Protein AF-A0A7Y0X6F2-F1 (afdb_monomer)

Radius of gyration: 13.69 Å; Cα contacts (8 Å, |Δi|>4): 22; chains: 1; bounding box: 30×25×39 Å

Organism: Vibrio parahaemolyticus (NCBI:txid670)

pLDDT: mean 91.06, std 7.81, range [55.38, 96.56]

Solvent-accessible surface area (backbone atoms only — not comparable to full-atom values): 3924 Å² total; per-residue (Å²): 130,96,75,86,84,89,83,84,85,81,58,56,99,89,42,52,59,68,61,54,43,68,67,49,50,56,60,53,51,49,55,44,60,77,36,48,76,51,94,95,38,48,83,60,88,86,82,68,89,67,70,88,47,90,93,115

Secondary structure (DSSP, 8-state):
------------SSS-HHHHHHHHHHHHHHHHHHTEEETTEES-----TTTT-TT-

InterPro domains:
  IPR013396 CRISPR-associated endoribonuclease Cas6/Csy4, subtype I-F/YPEST [PF09618] (4-53)
  IPR013396 CRISPR-associated endoribonuclease Cas6/Csy4, subtype I-F/YPEST [TIGR02563] (3-53)
  IPR042564 CRISPR-associated endoribonucleas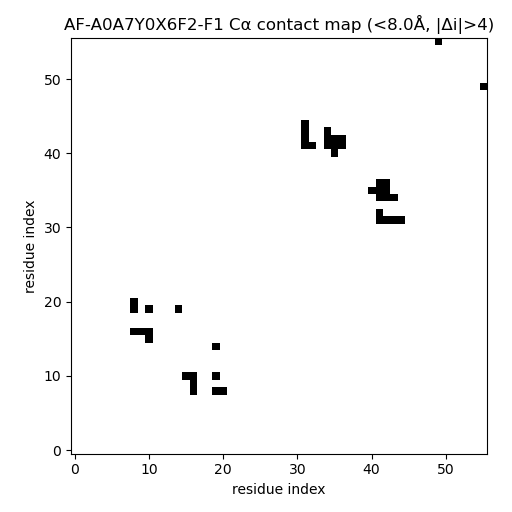e Cas6/Csy4, subtype I-F/YPEST superfamily [G3DSA:3.30.70.2540] (1-56)

Structure (mmCIF, N/CA/C/O backbone):
data_AF-A0A7Y0X6F2-F1
#
_entry.id   AF-A0A7Y0X6F2-F1
#
loop_
_atom_site.group_PDB
_atom_site.id
_atom_site.type_symbol
_atom_site.label_atom_id
_atom_site.label_alt_id
_atom_site.label_comp_id
_atom_site.label_asym_id
_atom_site.label_entity_id
_atom_site.label_seq_id
_atom_site.pdbx_PDB_ins_code
_atom_site.Cartn_x
_atom_site.Cartn_y
_atom_site.Cartn_z
_atom_site.occupancy
_atom_site.B_iso_or_equiv
_atom_site.auth_seq_id
_atom_site.auth_comp_id
_atom_site.auth_asym_id
_atom_site.auth_atom_id
_atom_site.pdbx_PDB_model_num
ATOM 1 N N . MET A 1 1 ? 5.177 -15.073 -9.209 1.00 65.75 1 MET A N 1
ATOM 2 C CA . MET A 1 1 ? 5.530 -14.291 -8.011 1.00 65.75 1 MET A CA 1
ATOM 3 C C . MET A 1 1 ? 5.867 -15.323 -6.972 1.00 65.75 1 MET A C 1
ATOM 5 O O . MET A 1 1 ? 4.969 -16.011 -6.511 1.00 65.75 1 MET A O 1
ATOM 9 N N . ASP A 1 2 ? 7.157 -15.527 -6.746 1.00 83.75 2 ASP A N 1
ATOM 10 C CA . ASP A 1 2 ? 7.625 -16.709 -6.015 1.00 83.75 2 ASP A CA 1
ATOM 11 C C . ASP A 1 2 ? 7.581 -16.487 -4.496 1.00 83.75 2 ASP A C 1
ATOM 13 O O . ASP A 1 2 ? 7.533 -17.446 -3.735 1.00 83.75 2 ASP A O 1
ATOM 17 N N . TYR A 1 3 ? 7.519 -15.218 -4.063 1.00 90.44 3 TYR A N 1
ATOM 18 C CA . TYR A 1 3 ? 7.502 -14.794 -2.663 1.00 90.44 3 TYR A CA 1
ATOM 19 C C . TYR A 1 3 ? 6.648 -13.532 -2.478 1.00 90.44 3 TYR A C 1
ATOM 21 O O . TYR A 1 3 ? 6.519 -12.724 -3.402 1.00 90.44 3 TYR A O 1
ATOM 29 N N . TYR A 1 4 ? 6.092 -13.348 -1.278 1.00 93.69 4 TYR A N 1
ATOM 30 C CA . TYR A 1 4 ? 5.414 -12.119 -0.859 1.00 93.69 4 TYR A CA 1
ATOM 31 C C . TYR A 1 4 ? 5.724 -11.808 0.609 1.00 93.69 4 TYR A C 1
ATOM 33 O O . TYR A 1 4 ? 6.011 -12.710 1.393 1.00 93.69 4 TYR A O 1
ATOM 41 N N . GLN A 1 5 ? 5.658 -10.526 0.965 1.00 92.69 5 GLN A N 1
ATOM 42 C CA . GLN A 1 5 ? 5.718 -10.052 2.344 1.00 92.69 5 GLN A CA 1
ATOM 43 C C . GLN A 1 5 ? 4.375 -9.411 2.680 1.00 92.69 5 GLN A C 1
ATOM 45 O O . GLN A 1 5 ? 3.901 -8.545 1.945 1.00 92.69 5 GLN A O 1
ATOM 50 N N . GLU A 1 6 ? 3.777 -9.817 3.794 1.00 94.19 6 GLU A N 1
ATOM 51 C CA . GLU A 1 6 ? 2.569 -9.186 4.316 1.00 94.19 6 GLU A CA 1
ATOM 52 C C . GLU A 1 6 ? 2.940 -8.090 5.318 1.00 94.19 6 GLU A C 1
ATOM 54 O O . GLU A 1 6 ? 3.829 -8.274 6.155 1.00 94.19 6 GLU A O 1
ATOM 59 N N . ILE A 1 7 ? 2.265 -6.944 5.217 1.00 93.00 7 ILE A N 1
ATOM 60 C CA . ILE A 1 7 ? 2.357 -5.836 6.168 1.00 93.00 7 ILE A CA 1
ATOM 61 C C . ILE A 1 7 ? 0.936 -5.549 6.641 1.00 93.00 7 ILE A C 1
ATOM 63 O O . ILE A 1 7 ? 0.113 -5.055 5.873 1.00 93.00 7 ILE A O 1
ATOM 67 N N . THR A 1 8 ? 0.656 -5.855 7.907 1.00 93.88 8 THR A N 1
ATOM 68 C CA . THR A 1 8 ? -0.626 -5.531 8.540 1.00 93.88 8 THR A CA 1
ATOM 69 C C . THR A 1 8 ? -0.492 -4.214 9.292 1.00 93.88 8 THR A C 1
ATOM 71 O O . THR A 1 8 ? 0.387 -4.063 10.139 1.00 93.88 8 THR A O 1
ATOM 74 N N . LEU A 1 9 ? -1.364 -3.255 8.986 1.00 93.06 9 LEU A N 1
ATOM 75 C CA . LEU A 1 9 ? -1.437 -1.992 9.716 1.00 93.06 9 LEU A CA 1
ATOM 76 C C . LEU A 1 9 ? -2.324 -2.187 10.940 1.00 93.06 9 LEU A C 1
ATOM 78 O O . LEU A 1 9 ? -3.476 -2.592 10.806 1.00 93.06 9 LEU A O 1
ATOM 82 N N . LEU A 1 10 ? -1.784 -1.897 12.118 1.00 93.56 10 LEU A N 1
ATOM 83 C CA . LEU A 1 10 ? -2.471 -2.075 13.392 1.00 93.56 10 LEU A CA 1
ATOM 84 C C . LEU A 1 10 ? -2.827 -0.695 13.957 1.00 93.56 10 LEU A C 1
ATOM 86 O O . LEU A 1 10 ? -1.980 -0.087 14.609 1.00 93.56 10 LEU A O 1
ATOM 90 N N . PRO A 1 11 ? -4.025 -0.158 13.660 1.00 92.62 11 PRO A N 1
ATOM 91 C CA . PRO A 1 11 ? -4.502 1.048 14.321 1.00 92.62 11 PRO A CA 1
ATOM 92 C C . PRO A 1 11 ? -4.788 0.774 15.799 1.00 92.62 11 PRO A C 1
ATOM 94 O O . PRO A 1 11 ? -5.044 -0.365 16.200 1.00 92.62 11 PRO A O 1
ATOM 97 N N . ASP A 1 12 ? -4.801 1.834 16.595 1.00 94.62 12 ASP A N 1
ATOM 98 C CA . ASP A 1 12 ? -5.177 1.790 18.005 1.00 94.62 12 ASP A CA 1
ATOM 99 C C . ASP A 1 12 ? -6.118 2.957 18.361 1.00 94.62 12 ASP A C 1
ATOM 101 O O . ASP A 1 12 ? -6.650 3.637 17.479 1.00 94.62 12 ASP A O 1
ATOM 105 N N . ALA A 1 13 ? -6.392 3.142 19.655 1.00 94.19 13 ALA A N 1
ATOM 106 C CA . ALA A 1 13 ? -7.323 4.161 20.137 1.00 94.19 13 ALA A CA 1
ATOM 107 C C . ALA A 1 13 ? -6.871 5.602 19.828 1.00 94.19 13 ALA A C 1
ATOM 109 O O . ALA A 1 13 ? -7.725 6.475 19.667 1.00 94.19 13 ALA A O 1
ATOM 110 N N . ASP A 1 14 ? -5.564 5.840 19.717 1.00 96.00 14 ASP A N 1
ATOM 111 C CA . ASP A 1 14 ? -4.972 7.155 19.462 1.00 96.00 14 ASP A CA 1
ATOM 112 C C . ASP A 1 14 ? -4.576 7.322 17.983 1.00 96.00 14 ASP A C 1
ATOM 114 O O . ASP A 1 14 ? -4.551 8.438 17.453 1.00 96.00 14 ASP A O 1
ATOM 118 N N . ILE A 1 15 ? -4.288 6.214 17.292 1.00 95.69 15 ILE A N 1
ATOM 119 C CA . ILE A 1 15 ? -3.760 6.192 15.929 1.00 95.69 15 ILE A CA 1
ATOM 120 C C . ILE A 1 15 ? -4.742 5.517 14.967 1.00 95.69 15 ILE A C 1
ATOM 122 O O . ILE A 1 15 ? -4.856 4.294 14.889 1.00 95.69 15 ILE A O 1
ATOM 126 N N . SER A 1 16 ? -5.396 6.335 14.139 1.00 93.81 16 SER A N 1
ATOM 127 C CA . SER A 1 16 ? -6.273 5.841 13.070 1.00 93.81 16 SER A CA 1
ATOM 128 C C . SER A 1 16 ? -5.513 5.112 11.953 1.00 93.81 16 SER A C 1
ATOM 130 O O . SER A 1 16 ? -4.369 5.440 11.627 1.00 93.81 16 SER A O 1
ATOM 132 N N . LEU A 1 17 ? -6.199 4.197 11.262 1.00 91.75 17 LEU A N 1
ATOM 133 C CA . LEU A 1 17 ? -5.664 3.507 10.083 1.00 91.75 17 LEU A CA 1
ATOM 134 C C . LEU A 1 17 ? -5.223 4.489 8.985 1.00 91.75 17 LEU A C 1
ATOM 136 O O . LEU A 1 17 ? -4.163 4.320 8.386 1.00 91.75 17 LEU A O 1
ATOM 140 N N . GLY A 1 18 ? -6.012 5.543 8.752 1.00 92.19 18 GLY A N 1
ATOM 141 C CA . GLY A 1 18 ? -5.701 6.573 7.759 1.00 92.19 18 GLY A CA 1
ATOM 142 C C . GLY A 1 18 ? -4.394 7.310 8.059 1.00 92.19 18 GLY A C 1
ATOM 143 O O . GLY A 1 18 ? -3.614 7.565 7.143 1.00 92.19 18 GLY A O 1
ATOM 144 N N . PHE A 1 19 ? -4.112 7.576 9.338 1.00 94.88 19 PHE A N 1
ATOM 145 C CA . PHE A 1 19 ? -2.845 8.171 9.763 1.00 94.88 19 PHE A CA 1
ATOM 146 C C . PHE A 1 19 ? -1.662 7.245 9.460 1.00 94.88 19 PHE A C 1
ATOM 148 O O . PHE A 1 19 ? -0.675 7.679 8.866 1.00 94.88 19 PHE A O 1
ATOM 155 N N . ILE A 1 20 ? -1.761 5.955 9.802 1.00 95.25 20 ILE A N 1
ATOM 156 C CA . ILE A 1 20 ? -0.711 4.976 9.472 1.00 95.25 20 ILE A CA 1
ATOM 157 C C . ILE A 1 20 ? -0.507 4.932 7.954 1.00 95.25 20 ILE A C 1
ATOM 159 O O . ILE A 1 20 ? 0.626 4.933 7.470 1.00 95.25 20 ILE A O 1
ATOM 163 N N . TRP A 1 21 ? -1.597 4.979 7.187 1.00 92.88 21 TRP A N 1
ATOM 164 C CA . TRP A 1 21 ? -1.534 4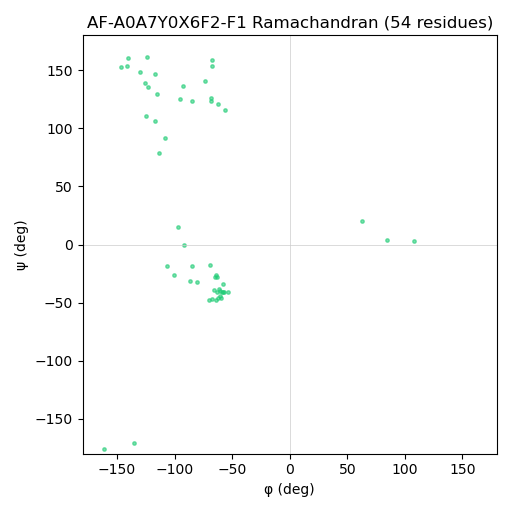.911 5.733 1.00 92.88 21 TRP A CA 1
ATOM 165 C C . TRP A 1 21 ? -0.801 6.076 5.085 1.00 92.88 21 TRP A C 1
ATOM 167 O O . TRP A 1 21 ? 0.018 5.858 4.193 1.00 92.88 21 TRP A O 1
ATOM 177 N N . GLN A 1 22 ? -1.013 7.296 5.578 1.00 93.31 22 GLN A N 1
ATOM 178 C CA . GLN A 1 22 ? -0.270 8.472 5.118 1.00 93.31 22 GLN A CA 1
ATOM 179 C C . GLN A 1 22 ? 1.247 8.312 5.299 1.00 93.31 22 GLN A C 1
ATOM 181 O O . GLN A 1 22 ?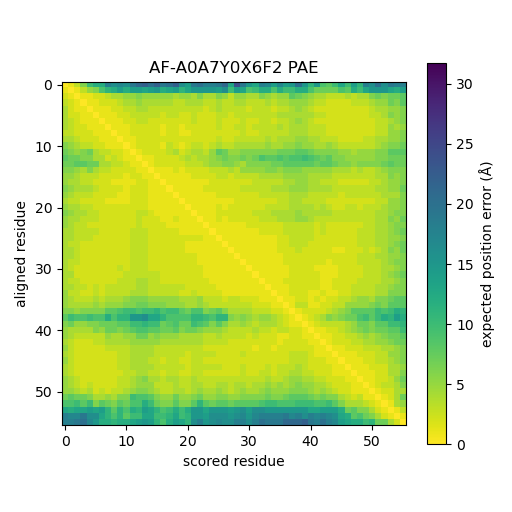 2.014 8.768 4.454 1.00 93.31 22 GLN A O 1
ATOM 186 N N . ASN A 1 23 ? 1.677 7.620 6.355 1.00 93.44 23 ASN A N 1
ATOM 187 C CA . ASN A 1 23 ? 3.092 7.380 6.637 1.00 93.44 23 ASN A CA 1
ATOM 188 C C . ASN A 1 23 ? 3.683 6.223 5.810 1.00 93.44 23 ASN A C 1
ATOM 190 O O . ASN A 1 23 ? 4.859 6.262 5.452 1.00 93.44 23 ASN A O 1
ATOM 194 N N . VAL A 1 24 ? 2.884 5.203 5.480 1.00 94.56 24 VAL A N 1
ATOM 195 C CA . VAL A 1 24 ? 3.341 4.007 4.745 1.00 94.56 24 VAL A CA 1
ATOM 196 C C . VAL A 1 24 ? 3.290 4.190 3.224 1.00 94.56 24 VAL A C 1
ATOM 198 O O . VAL A 1 24 ? 4.128 3.637 2.508 1.00 94.56 24 VAL A O 1
ATOM 201 N N . PHE A 1 25 ? 2.349 4.983 2.708 1.00 94.06 25 PHE A N 1
ATOM 202 C CA . PHE A 1 25 ? 2.127 5.113 1.265 1.00 94.06 25 PHE A CA 1
ATOM 203 C C . PHE A 1 25 ? 3.355 5.642 0.510 1.00 94.06 25 PHE A C 1
ATOM 205 O O . PHE A 1 25 ? 3.675 5.160 -0.578 1.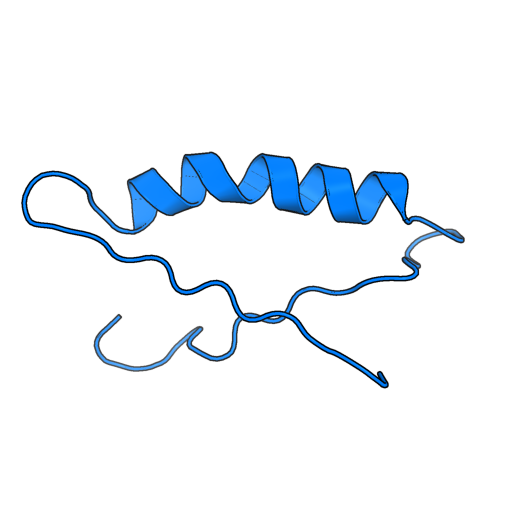00 94.06 25 PHE A O 1
ATOM 212 N N . GLN A 1 26 ? 4.076 6.608 1.083 1.00 95.62 26 GLN A N 1
ATOM 213 C CA . GLN A 1 26 ? 5.226 7.213 0.413 1.00 95.62 26 GLN A CA 1
ATOM 214 C C . GLN A 1 26 ? 6.429 6.259 0.287 1.00 95.62 26 GLN A C 1
ATOM 216 O O . GLN A 1 26 ? 6.933 6.113 -0.828 1.00 95.62 26 GLN A O 1
ATOM 221 N N . PRO A 1 27 ? 6.859 5.544 1.345 1.00 95.88 27 PRO A N 1
ATOM 222 C CA . PRO A 1 27 ? 7.835 4.460 1.217 1.00 95.88 27 PRO A CA 1
ATOM 223 C C . PRO A 1 27 ? 7.441 3.394 0.187 1.00 95.88 27 PRO A C 1
ATOM 225 O O . PRO A 1 27 ? 8.283 2.964 -0.599 1.00 95.88 27 PRO A O 1
ATOM 228 N N . VAL A 1 28 ? 6.161 3.002 0.139 1.00 95.19 28 VAL A N 1
ATOM 229 C CA . VAL A 1 28 ? 5.656 2.040 -0.857 1.00 95.19 28 VAL A CA 1
ATOM 230 C C . VAL A 1 28 ? 5.816 2.575 -2.281 1.00 95.19 28 VAL A C 1
ATOM 232 O O . VAL A 1 28 ? 6.293 1.860 -3.164 1.00 95.19 28 VAL A O 1
ATOM 235 N N . HIS A 1 29 ? 5.453 3.838 -2.511 1.00 93.69 29 HIS A N 1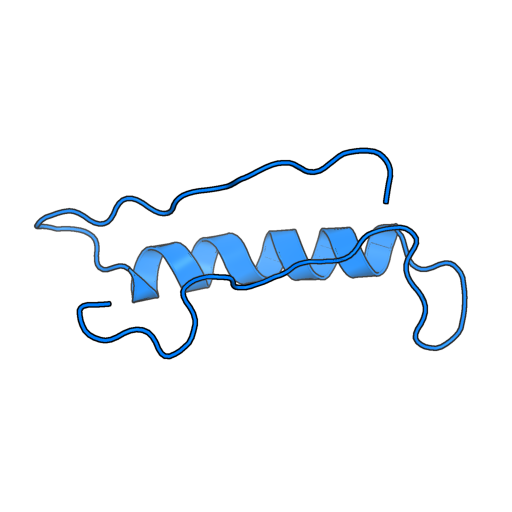
ATOM 236 C CA . HIS A 1 29 ? 5.644 4.483 -3.806 1.00 93.69 29 HIS A CA 1
ATOM 237 C C . HIS A 1 29 ? 7.123 4.511 -4.216 1.00 93.69 29 HIS A C 1
ATOM 239 O O . HIS A 1 29 ? 7.442 4.143 -5.345 1.00 93.69 29 HIS A O 1
ATOM 245 N N . LEU A 1 30 ? 8.023 4.891 -3.305 1.00 96.56 30 LEU A N 1
ATOM 246 C CA . LEU A 1 30 ? 9.465 4.915 -3.569 1.00 96.56 30 LEU A CA 1
ATOM 247 C C . LEU A 1 30 ? 10.000 3.523 -3.920 1.00 96.56 30 LEU A C 1
ATOM 249 O O . LEU A 1 30 ? 10.686 3.382 -4.926 1.00 96.56 30 LEU A O 1
ATOM 253 N N . ALA A 1 31 ? 9.598 2.482 -3.187 1.00 95.12 31 ALA A N 1
ATOM 254 C CA . ALA A 1 31 ? 9.997 1.111 -3.496 1.00 95.12 31 ALA A CA 1
ATOM 255 C C . ALA A 1 31 ? 9.580 0.688 -4.918 1.00 95.12 31 ALA A C 1
ATOM 257 O O . ALA A 1 31 ? 10.358 0.051 -5.631 1.00 95.12 31 ALA A O 1
ATOM 258 N N . LEU A 1 32 ? 8.374 1.068 -5.361 1.00 94.62 32 LEU A N 1
ATOM 259 C CA . LEU A 1 32 ? 7.904 0.803 -6.727 1.00 94.62 32 LEU A CA 1
ATOM 260 C C . LEU A 1 32 ? 8.727 1.555 -7.784 1.00 94.62 32 LEU A C 1
ATOM 262 O O . LEU A 1 32 ? 8.993 0.993 -8.851 1.00 94.62 32 LEU A O 1
ATOM 266 N N . VAL A 1 33 ? 9.111 2.804 -7.492 1.00 94.75 33 VAL A N 1
ATOM 267 C CA . VAL A 1 33 ? 9.939 3.658 -8.360 1.00 94.75 33 VAL A CA 1
ATOM 268 C C . VAL A 1 33 ? 11.361 3.107 -8.478 1.00 94.75 33 VAL A C 1
ATOM 270 O O . VAL A 1 33 ? 11.855 2.970 -9.597 1.00 94.75 33 VAL A O 1
ATOM 273 N N . ASP A 1 34 ? 11.980 2.729 -7.362 1.00 96.44 34 ASP A N 1
ATOM 274 C CA . ASP A 1 34 ? 13.349 2.198 -7.310 1.00 96.44 34 ASP A CA 1
ATOM 275 C C . ASP A 1 34 ? 13.481 0.848 -8.030 1.00 96.44 34 ASP A C 1
ATOM 277 O O . ASP A 1 34 ? 14.535 0.520 -8.569 1.00 96.44 34 ASP A O 1
ATOM 281 N N . ASN A 1 35 ? 12.393 0.075 -8.094 1.00 95.44 35 ASN A N 1
ATOM 282 C CA . ASN A 1 35 ? 12.342 -1.223 -8.773 1.00 95.44 35 ASN A CA 1
ATOM 283 C C . ASN A 1 35 ? 11.765 -1.145 -10.197 1.00 95.44 35 ASN A C 1
ATOM 285 O O . ASN A 1 35 ? 11.376 -2.167 -10.771 1.00 95.44 35 ASN A O 1
ATOM 289 N N . LYS A 1 36 ? 11.669 0.051 -10.787 1.00 95.69 36 LYS A N 1
ATOM 290 C CA . LYS A 1 36 ? 11.138 0.237 -12.141 1.00 95.69 36 LYS A CA 1
ATOM 291 C C . LYS A 1 36 ? 12.085 -0.360 -13.186 1.00 95.69 36 LYS A C 1
ATOM 293 O O . LYS A 1 36 ? 13.239 0.038 -13.289 1.00 95.69 36 LYS A O 1
ATOM 298 N N . ILE A 1 37 ? 11.570 -1.272 -14.008 1.00 96.19 37 ILE A N 1
ATOM 299 C CA . ILE A 1 37 ? 12.353 -1.980 -15.037 1.00 96.19 37 ILE A CA 1
ATOM 300 C C . ILE A 1 37 ? 12.047 -1.512 -16.464 1.00 96.19 37 ILE A C 1
ATOM 302 O O . ILE A 1 37 ? 12.847 -1.735 -17.367 1.00 96.19 37 ILE A O 1
ATOM 306 N N . ALA A 1 38 ? 10.911 -0.841 -16.680 1.00 93.69 38 ALA A N 1
ATOM 307 C CA . ALA A 1 38 ? 10.551 -0.225 -17.957 1.00 93.69 38 ALA A CA 1
ATOM 308 C C . ALA A 1 38 ? 9.454 0.839 -17.771 1.00 93.69 38 ALA A C 1
ATOM 310 O O . ALA A 1 38 ? 9.019 1.146 -16.655 1.00 93.69 38 ALA A O 1
ATOM 311 N N . GLY A 1 39 ? 8.970 1.412 -18.876 1.00 89.19 39 GLY A N 1
ATOM 312 C CA . GLY A 1 39 ? 7.762 2.236 -18.865 1.00 89.19 39 GLY A CA 1
ATOM 313 C C . GLY A 1 39 ? 6.585 1.443 -18.291 1.00 89.19 39 GLY A C 1
ATOM 314 O O . GLY A 1 39 ? 6.183 0.441 -18.867 1.00 89.19 39 GLY A O 1
ATOM 315 N N . HIS A 1 40 ? 6.054 1.890 -17.151 1.00 86.25 40 HIS A N 1
ATOM 316 C CA . HIS A 1 40 ? 4.921 1.270 -16.449 1.00 86.25 40 HIS A CA 1
ATOM 317 C C . HIS A 1 40 ? 5.146 -0.168 -15.943 1.00 86.25 40 HIS A C 1
ATOM 319 O O . HIS A 1 40 ? 4.177 -0.868 -15.667 1.00 86.25 40 HIS A O 1
ATOM 325 N N . GLN A 1 41 ? 6.399 -0.607 -15.780 1.00 92.19 41 GLN A N 1
ATOM 326 C CA . GLN A 1 41 ? 6.725 -1.930 -15.238 1.00 92.19 41 GLN A CA 1
ATOM 327 C C . GLN A 1 41 ? 7.670 -1.814 -14.044 1.00 92.19 41 GLN A C 1
ATOM 329 O O . GLN A 1 41 ? 8.628 -1.040 -14.080 1.00 92.19 41 GLN A O 1
ATOM 334 N N . SER A 1 42 ? 7.420 -2.615 -13.012 1.00 93.44 42 SER A N 1
ATOM 335 C CA . SER A 1 42 ? 8.266 -2.736 -11.824 1.00 93.44 42 SER A CA 1
ATOM 336 C C . SER A 1 42 ? 8.547 -4.211 -11.547 1.00 93.44 42 SER A C 1
ATOM 338 O O . SER A 1 42 ? 7.718 -5.068 -11.857 1.00 93.44 42 SER A O 1
ATOM 340 N N . ALA A 1 43 ? 9.722 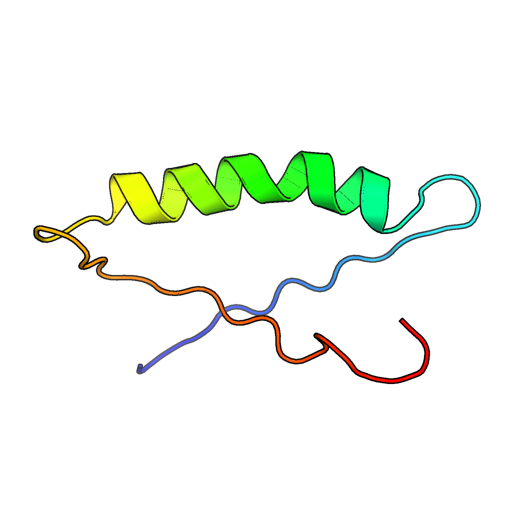-4.507 -10.993 1.00 94.62 43 ALA A N 1
ATOM 341 C CA . ALA A 1 43 ? 10.094 -5.857 -10.573 1.00 94.62 43 ALA A CA 1
ATOM 342 C C . ALA A 1 43 ? 9.285 -6.337 -9.353 1.00 94.62 43 ALA A C 1
ATOM 344 O O . ALA A 1 43 ? 9.232 -7.536 -9.082 1.00 94.62 43 ALA A O 1
ATOM 345 N N . ILE A 1 44 ? 8.647 -5.407 -8.633 1.00 93.69 44 ILE A N 1
ATOM 346 C CA . ILE A 1 44 ? 7.794 -5.681 -7.476 1.00 93.69 44 ILE A CA 1
ATOM 347 C C . ILE A 1 44 ? 6.391 -5.100 -7.680 1.00 93.69 44 ILE A C 1
ATOM 349 O O . ILE A 1 44 ? 6.176 -4.206 -8.498 1.00 93.69 44 ILE A O 1
ATOM 353 N N . ALA A 1 45 ? 5.430 -5.599 -6.907 1.00 92.81 45 ALA A N 1
ATOM 354 C CA . ALA A 1 45 ? 4.050 -5.129 -6.914 1.00 92.81 45 ALA A CA 1
ATOM 355 C C . ALA A 1 45 ? 3.490 -5.078 -5.489 1.00 92.81 45 ALA A C 1
ATOM 357 O O . ALA A 1 45 ? 4.004 -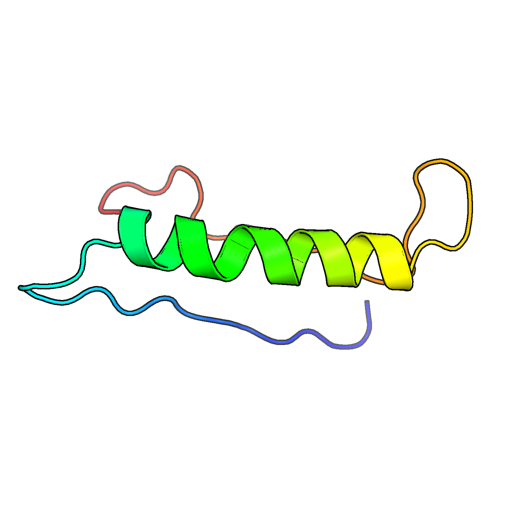5.735 -4.584 1.00 92.81 45 ALA A O 1
ATOM 358 N N . VAL A 1 46 ? 2.417 -4.309 -5.307 1.00 93.75 46 VAL A N 1
ATOM 359 C CA . VAL A 1 46 ? 1.676 -4.216 -4.046 1.00 93.75 46 VAL A CA 1
ATOM 360 C C . VAL A 1 46 ? 0.220 -4.580 -4.296 1.00 93.75 46 VAL A C 1
ATOM 362 O O . VAL A 1 46 ? -0.381 -4.129 -5.270 1.00 93.75 46 VAL A O 1
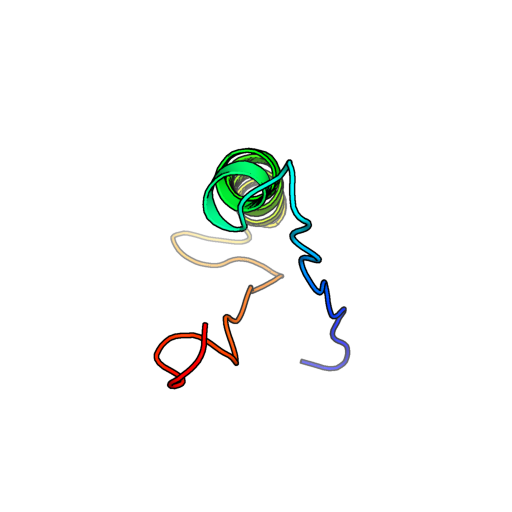ATOM 365 N N . SER A 1 47 ? -0.341 -5.392 -3.404 1.00 93.00 47 SER A N 1
ATOM 366 C CA . SER A 1 47 ? -1.753 -5.770 -3.386 1.00 93.00 47 SER A CA 1
ATOM 367 C C . SER A 1 47 ? -2.421 -5.275 -2.108 1.00 93.00 47 SER A C 1
ATOM 369 O O . SER A 1 47 ? -1.805 -5.304 -1.045 1.00 93.00 47 SER A O 1
ATOM 371 N N . PHE A 1 48 ? -3.699 -4.906 -2.195 1.00 92.31 48 PHE A N 1
ATOM 372 C CA . PHE A 1 48 ? -4.522 -4.512 -1.047 1.00 92.31 48 PHE A CA 1
ATOM 373 C C . PHE A 1 48 ? -5.642 -5.548 -0.841 1.00 92.31 48 PHE A C 1
ATOM 375 O O . PHE A 1 48 ? -6.766 -5.322 -1.288 1.00 92.31 48 PHE A O 1
ATOM 382 N N . PRO A 1 49 ? -5.350 -6.714 -0.230 1.00 91.38 49 PRO A N 1
ATOM 383 C CA . PRO A 1 49 ? -6.285 -7.845 -0.166 1.00 91.38 49 PRO A CA 1
ATOM 384 C C . PRO A 1 49 ? -7.565 -7.552 0.632 1.00 91.38 49 PRO A C 1
ATOM 386 O O . PRO A 1 49 ? -8.606 -8.146 0.358 1.00 91.38 49 PRO A O 1
ATOM 389 N N . GLU A 1 50 ? -7.510 -6.613 1.581 1.00 89.50 50 GLU A N 1
ATOM 390 C CA . GLU A 1 50 ? -8.671 -6.202 2.380 1.00 89.50 50 GLU A CA 1
ATOM 391 C C . GLU A 1 50 ? -9.443 -5.012 1.777 1.00 89.50 50 GLU A C 1
ATOM 393 O O . GLU A 1 50 ? -10.450 -4.582 2.341 1.00 89.50 50 GLU A O 1
ATOM 398 N N . TYR A 1 51 ? -9.009 -4.461 0.636 1.00 88.25 51 TYR A N 1
ATOM 399 C CA . TYR A 1 51 ? -9.661 -3.292 0.043 1.00 88.25 51 TYR A CA 1
ATOM 400 C C . TYR A 1 51 ? -11.117 -3.601 -0.341 1.00 88.25 51 TYR A C 1
ATOM 402 O O . TYR A 1 51 ? -11.385 -4.494 -1.143 1.00 88.25 51 TYR A O 1
ATOM 410 N N . GLY A 1 52 ? -12.061 -2.846 0.230 1.00 84.00 52 GLY A N 1
ATOM 411 C CA . GLY A 1 52 ? -13.498 -3.013 -0.010 1.00 84.00 52 GLY A CA 1
ATOM 412 C C . GLY A 1 52 ? -14.183 -4.073 0.858 1.00 84.00 52 GLY A C 1
ATOM 413 O O . GLY A 1 52 ? -15.378 -4.315 0.675 1.00 84.00 52 GLY A O 1
ATOM 414 N N . LYS A 1 53 ? -13.477 -4.698 1.809 1.00 86.19 53 LYS A N 1
ATOM 415 C CA . LYS A 1 53 ? -14.117 -5.573 2.797 1.00 86.19 53 LYS A CA 1
ATOM 416 C C . LYS A 1 53 ? -14.888 -4.762 3.836 1.00 86.19 53 LYS A C 1
ATOM 418 O O . LYS A 1 53 ? -14.437 -3.725 4.306 1.00 86.19 53 LYS A O 1
ATOM 423 N N . SER A 1 54 ? -16.057 -5.267 4.219 1.00 74.56 54 SER A N 1
ATOM 424 C CA . SER A 1 54 ? -16.876 -4.690 5.284 1.00 74.56 54 SER A CA 1
ATOM 425 C C . SER A 1 54 ? -16.197 -4.861 6.646 1.00 74.56 54 SER A C 1
ATOM 427 O O . SER A 1 54 ? -15.905 -5.994 7.028 1.00 74.56 54 SER A O 1
ATOM 429 N N . GLY A 1 55 ? -16.016 -3.768 7.392 1.00 66.81 55 GLY A N 1
ATOM 430 C CA . GLY A 1 55 ? -15.429 -3.785 8.741 1.00 66.81 55 GLY A CA 1
ATOM 431 C C . GLY A 1 55 ? -14.016 -3.204 8.843 1.00 66.81 55 GLY A C 1
ATOM 432 O O . GLY A 1 55 ? -13.458 -3.214 9.938 1.00 66.81 55 GLY A O 1
ATOM 433 N N . PHE A 1 56 ? -13.481 -2.684 7.736 1.00 55.38 56 PHE A N 1
ATOM 434 C CA . PHE A 1 56 ? -12.282 -1.847 7.672 1.00 55.38 56 PHE A CA 1
ATOM 435 C C . PHE A 1 56 ? -12.625 -0.447 7.159 1.00 55.38 56 PHE A C 1
ATOM 437 O O . PHE A 1 56 ? -13.587 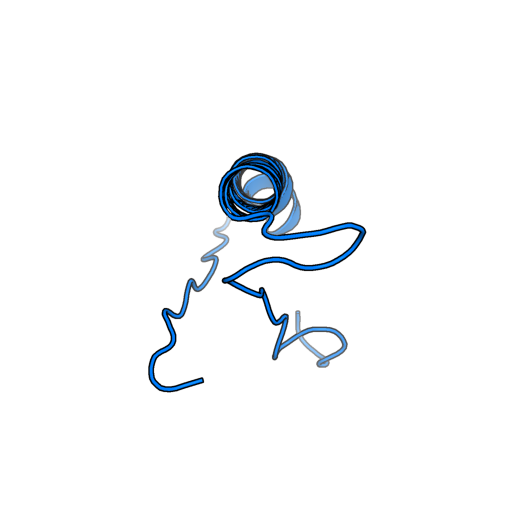-0.334 6.361 1.00 55.38 56 PHE A O 1
#

Mean predicted aligned error: 4.21 Å

Sequence (56 aa):
MDYYQEITLLPDADISLGFIWQNVFQPVHLALVDNKIAGHQSAIAVSFPEYGKSGF

Foldseek 3Di:
DPDDDDDDDDADPVGDPVNVCVVVVVVVVVQQVVQAPDVVDGPDDDDDVCPPPPPD